Protein AF-A0A9W5U1X2-F1 (afdb_monomer_lite)

pLDDT: mean 86.8, std 11.29, range [55.59, 97.0]

Radius of gyration: 12.63 Å; chains: 1; bounding box: 30×28×34 Å

Secondary structure (DSSP, 8-state):
-EEEEEEEETTTEEEEEEE--SSS-S----PPEEEEETT-HHHHHHHHHTTEEEEEEEEETTEEEEEEEESS---

Organism: NCBI:txid1827502

Foldseek 3Di:
DWFLDWDDDDPPDIDTDDDDDPPDDPDDPPFDKDKDFPVPNVVVRVCSVQQKIWDDWDDDPNTIITIIGRPDGDD

Sequence (75 aa):
MEIVALKEKYGGRLRYIFMKDLQAATSRPDTEEILVKMEDTTGQLAFLKKGYRGIAIEKMDEEWHVRFFLSFPPE

Structure (mmCIF, N/CA/C/O backbone):
data_AF-A0A9W5U1X2-F1
#
_entry.id   AF-A0A9W5U1X2-F1
#
loop_
_atom_site.group_PDB
_atom_site.id
_atom_site.type_symbol
_atom_site.label_atom_id
_atom_site.label_alt_id
_atom_site.label_comp_id
_atom_site.label_asym_id
_atom_site.label_entity_id
_atom_site.label_seq_id
_atom_site.pdbx_PDB_ins_code
_atom_site.Cartn_x
_atom_site.Cartn_y
_atom_site.Cartn_z
_atom_site.occupancy
_atom_site.B_iso_or_equiv
_atom_site.auth_seq_id
_atom_site.auth_comp_id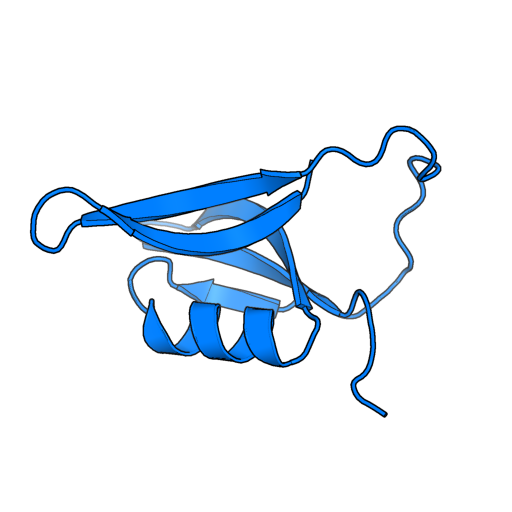
_atom_site.auth_asym_id
_atom_site.auth_atom_id
_atom_site.pdbx_PDB_model_num
ATOM 1 N N . MET A 1 1 ? 13.594 -1.654 0.456 1.00 83.88 1 MET A N 1
ATOM 2 C CA . MET A 1 1 ? 12.563 -2.301 1.297 1.00 83.88 1 MET A CA 1
ATOM 3 C C . MET A 1 1 ? 11.231 -1.844 0.755 1.00 83.88 1 MET A C 1
ATOM 5 O O . MET A 1 1 ? 11.054 -0.643 0.602 1.00 83.88 1 MET A O 1
ATOM 9 N N . GLU A 1 2 ? 10.359 -2.784 0.428 1.00 90.25 2 GLU A N 1
ATOM 10 C CA . GLU A 1 2 ? 9.097 -2.550 -0.270 1.00 90.25 2 GLU A CA 1
ATOM 11 C C . GLU A 1 2 ? 7.974 -3.314 0.419 1.00 90.25 2 GLU A C 1
ATOM 13 O O . GLU A 1 2 ? 8.186 -4.413 0.927 1.00 90.25 2 GLU A O 1
ATOM 18 N N . ILE A 1 3 ? 6.773 -2.757 0.423 1.00 92.88 3 ILE A N 1
ATOM 19 C CA . ILE A 1 3 ? 5.555 -3.410 0.880 1.00 92.88 3 ILE A CA 1
ATOM 20 C C . ILE A 1 3 ? 5.018 -4.237 -0.283 1.00 92.88 3 ILE A C 1
ATOM 22 O O . ILE A 1 3 ? 4.613 -3.695 -1.312 1.00 92.88 3 ILE A O 1
ATOM 26 N N . VAL A 1 4 ? 5.008 -5.557 -0.106 1.00 92.50 4 VAL A N 1
ATOM 27 C CA . VAL A 1 4 ? 4.597 -6.517 -1.144 1.00 92.50 4 VAL A CA 1
ATOM 28 C C . VAL A 1 4 ? 3.222 -7.121 -0.894 1.00 92.50 4 VAL A C 1
ATOM 30 O O . VAL A 1 4 ? 2.621 -7.676 -1.810 1.00 92.50 4 VAL A O 1
ATOM 33 N N . ALA A 1 5 ? 2.725 -7.037 0.341 1.00 92.38 5 ALA A N 1
ATOM 34 C CA . ALA A 1 5 ? 1.410 -7.534 0.710 1.00 92.38 5 ALA A CA 1
ATOM 35 C C . ALA A 1 5 ? 0.882 -6.848 1.974 1.00 92.38 5 ALA A C 1
ATOM 37 O O . ALA A 1 5 ? 1.646 -6.437 2.851 1.00 92.38 5 ALA A O 1
ATOM 38 N N . LEU A 1 6 ? -0.443 -6.833 2.085 1.00 92.38 6 LEU A N 1
ATOM 39 C CA . LEU A 1 6 ? -1.197 -6.489 3.281 1.00 92.38 6 LEU A CA 1
ATOM 40 C C . LEU A 1 6 ? -2.068 -7.705 3.618 1.00 92.38 6 LEU A C 1
ATOM 42 O O . LEU A 1 6 ? -2.781 -8.206 2.752 1.00 92.38 6 LEU A O 1
ATOM 46 N N . LYS A 1 7 ? -1.956 -8.260 4.827 1.00 90.88 7 LYS A N 1
ATOM 47 C CA . LYS A 1 7 ? -2.715 -9.461 5.226 1.00 90.88 7 LYS A CA 1
ATOM 48 C C . LYS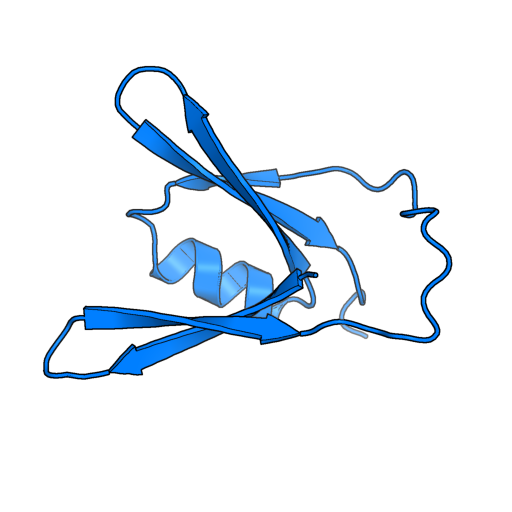 A 1 7 ? -3.393 -9.268 6.566 1.00 90.88 7 LYS A C 1
ATOM 50 O O . LYS A 1 7 ? -2.809 -8.657 7.459 1.00 90.88 7 LYS A O 1
ATOM 55 N N . GLU A 1 8 ? -4.574 -9.853 6.726 1.00 87.56 8 GLU A N 1
ATOM 56 C CA . GLU A 1 8 ? -5.216 -9.914 8.032 1.00 87.56 8 GLU A CA 1
ATOM 57 C C . GLU A 1 8 ? -4.403 -10.767 9.002 1.00 87.56 8 GLU A C 1
ATOM 59 O O . GLU A 1 8 ? -3.872 -11.831 8.671 1.00 87.56 8 GLU A O 1
ATOM 64 N N . LYS A 1 9 ? -4.278 -10.255 10.221 1.00 85.81 9 LYS A N 1
ATOM 65 C CA . LYS A 1 9 ? -3.669 -10.934 11.342 1.00 85.81 9 LYS A CA 1
ATOM 66 C C . LYS A 1 9 ? -4.275 -10.435 12.650 1.00 85.81 9 LYS A C 1
ATOM 68 O O . LYS A 1 9 ? -4.379 -9.240 12.871 1.00 85.81 9 LYS A O 1
ATOM 73 N N . TYR A 1 10 ? -4.550 -11.349 13.577 1.00 82.12 10 TYR A N 1
ATOM 74 C CA . TYR A 1 10 ? -5.021 -11.026 14.932 1.00 82.12 10 TYR A CA 1
ATOM 75 C C . TYR A 1 10 ? -6.403 -10.348 14.993 1.00 82.12 10 TYR A C 1
ATOM 77 O O . TYR A 1 10 ? -6.533 -9.322 15.663 1.00 82.12 10 TYR A O 1
ATOM 85 N N . GLY A 1 11 ? -7.407 -10.931 14.328 1.00 76.44 11 GLY A N 1
ATOM 86 C CA . GLY A 1 11 ? -8.819 -10.554 14.474 1.00 76.44 11 GLY A CA 1
ATOM 87 C C . GLY A 1 11 ? -9.120 -9.132 14.004 1.00 76.44 11 GLY A C 1
ATOM 88 O O . GLY A 1 11 ? -9.384 -8.263 14.828 1.00 76.44 11 GLY A O 1
ATOM 89 N N . GLY A 1 12 ? -9.032 -8.885 12.695 1.00 81.56 12 GLY A N 1
ATOM 90 C CA . GLY A 1 12 ? -9.349 -7.588 12.088 1.00 81.56 12 GLY A CA 1
ATOM 91 C C . GLY A 1 12 ? -8.195 -6.586 11.990 1.00 81.56 12 GLY A C 1
ATOM 92 O O . GLY A 1 12 ? -8.362 -5.528 11.391 1.00 81.56 12 GLY A O 1
ATOM 93 N N . ARG A 1 13 ? -7.002 -6.888 12.525 1.00 83.25 13 ARG A N 1
ATOM 94 C CA . ARG A 1 13 ? -5.805 -6.061 12.284 1.00 83.25 13 ARG A CA 1
ATOM 95 C C . ARG A 1 13 ? -5.101 -6.498 11.007 1.00 83.25 13 ARG A C 1
ATOM 97 O O . ARG A 1 13 ? -5.109 -7.671 10.649 1.00 83.25 13 ARG A O 1
ATOM 104 N N . LEU A 1 14 ? -4.453 -5.562 10.325 1.00 88.75 14 LEU A N 1
ATOM 105 C CA . LEU A 1 14 ? -3.682 -5.855 9.121 1.00 88.75 14 LEU A CA 1
ATOM 106 C C . LEU A 1 14 ? -2.182 -5.772 9.403 1.00 88.75 14 LEU A C 1
ATOM 108 O O . LEU A 1 14 ? -1.717 -5.002 10.244 1.00 88.75 14 LEU A O 1
ATOM 112 N N . ARG A 1 15 ? -1.411 -6.590 8.690 1.00 92.06 15 ARG A N 1
ATOM 113 C CA . ARG A 1 15 ? 0.048 -6.624 8.737 1.00 92.06 15 ARG A CA 1
ATOM 114 C C . ARG A 1 15 ? 0.613 -6.383 7.345 1.00 92.06 15 ARG A C 1
ATOM 116 O O . ARG A 1 15 ? 0.346 -7.163 6.430 1.00 92.06 15 ARG A O 1
ATOM 123 N N . TYR A 1 16 ? 1.472 -5.374 7.236 1.00 94.31 16 TYR A N 1
ATOM 124 C CA . TYR A 1 16 ? 2.344 -5.208 6.079 1.00 94.31 16 TYR A CA 1
ATOM 125 C C . TYR A 1 16 ? 3.426 -6.285 6.050 1.00 94.31 16 TYR A C 1
ATOM 127 O O . TYR A 1 16 ? 4.033 -6.614 7.074 1.00 94.31 16 TYR A O 1
ATOM 135 N N . ILE A 1 17 ? 3.676 -6.817 4.860 1.00 92.69 17 ILE A N 1
ATOM 136 C CA . ILE A 1 17 ? 4.807 -7.694 4.578 1.00 92.69 17 ILE A CA 1
ATOM 137 C C . ILE A 1 17 ? 5.814 -6.888 3.769 1.00 92.69 17 ILE A C 1
ATOM 139 O O . ILE A 1 17 ? 5.503 -6.439 2.664 1.00 92.69 17 ILE A O 1
ATOM 143 N N . PHE A 1 18 ? 7.009 -6.723 4.334 1.00 92.12 18 PHE A N 1
ATOM 144 C CA . PHE A 1 18 ? 8.115 -6.027 3.693 1.00 92.12 18 PHE A CA 1
ATOM 145 C C . PHE A 1 18 ? 9.058 -7.025 3.023 1.00 92.12 18 PHE A C 1
ATOM 147 O O . PHE A 1 18 ? 9.436 -8.027 3.630 1.00 92.12 18 PHE A O 1
ATOM 154 N N . MET A 1 19 ? 9.463 -6.732 1.793 1.00 89.62 19 MET A N 1
ATOM 155 C CA . MET A 1 19 ? 10.509 -7.441 1.069 1.00 89.62 19 MET A CA 1
ATOM 156 C C . MET A 1 19 ? 11.697 -6.502 0.869 1.00 89.62 19 MET A C 1
ATOM 158 O O . MET A 1 19 ? 11.546 -5.323 0.542 1.00 89.62 19 MET A O 1
ATOM 162 N N . LYS A 1 20 ? 12.903 -7.020 1.075 1.00 85.31 20 LYS A N 1
ATOM 163 C CA . LYS A 1 20 ? 14.133 -6.350 0.670 1.00 85.31 20 LYS A CA 1
ATOM 164 C C . LYS A 1 20 ? 14.728 -7.155 -0.468 1.00 85.31 20 LYS A C 1
ATOM 166 O O . LYS A 1 20 ? 15.205 -8.260 -0.235 1.00 85.31 20 LYS A O 1
ATOM 171 N N . ASP A 1 21 ? 14.691 -6.596 -1.667 1.00 81.69 21 ASP A N 1
ATOM 172 C CA . ASP A 1 21 ? 15.512 -7.104 -2.751 1.00 81.69 21 ASP A CA 1
ATOM 173 C C . ASP A 1 21 ? 16.979 -6.730 -2.468 1.00 81.69 21 ASP A C 1
ATOM 175 O O . ASP A 1 21 ? 17.285 -5.584 -2.128 1.00 81.69 21 ASP A O 1
ATOM 179 N N . LEU A 1 22 ? 17.862 -7.729 -2.497 1.00 81.19 22 LEU A N 1
ATOM 180 C CA . LEU A 1 22 ? 19.302 -7.569 -2.275 1.00 81.19 22 LEU A CA 1
ATOM 181 C C . LEU A 1 22 ? 20.060 -7.296 -3.579 1.00 81.19 22 LEU A C 1
ATOM 183 O O . LEU A 1 22 ? 21.212 -6.875 -3.520 1.00 81.19 22 LEU A O 1
ATOM 187 N N . GLN A 1 23 ? 19.432 -7.562 -4.726 1.00 77.25 23 GLN A N 1
ATOM 188 C CA . GLN A 1 23 ? 20.004 -7.393 -6.060 1.00 77.25 23 GLN A CA 1
ATOM 189 C C . GLN A 1 23 ? 19.510 -6.122 -6.753 1.00 77.25 23 GLN A C 1
ATOM 191 O O . GLN A 1 23 ? 20.185 -5.625 -7.651 1.00 77.25 23 GLN A O 1
ATOM 196 N N . ALA A 1 24 ? 18.365 -5.578 -6.332 1.00 68.88 24 ALA A N 1
ATOM 197 C CA . ALA A 1 24 ? 17.888 -4.293 -6.821 1.00 68.88 24 ALA A CA 1
ATOM 198 C C . ALA A 1 24 ? 18.941 -3.204 -6.563 1.00 68.88 24 ALA A C 1
ATOM 200 O O . ALA A 1 24 ? 19.262 -2.880 -5.414 1.00 68.88 24 ALA A O 1
ATOM 201 N N . ALA A 1 25 ? 19.466 -2.621 -7.643 1.00 61.12 25 ALA A N 1
ATOM 202 C CA . ALA A 1 25 ? 20.214 -1.379 -7.559 1.00 61.12 25 ALA A CA 1
ATOM 203 C C . ALA A 1 25 ? 19.324 -0.321 -6.888 1.00 61.12 25 ALA A C 1
ATOM 205 O O . ALA A 1 25 ? 18.122 -0.257 -7.132 1.00 61.12 25 ALA A O 1
ATOM 206 N N . THR A 1 26 ? 19.910 0.529 -6.046 1.00 58.50 26 THR A N 1
ATOM 207 C CA . THR A 1 26 ? 19.191 1.579 -5.300 1.00 58.50 26 THR A CA 1
ATOM 208 C C . THR A 1 26 ? 18.434 2.566 -6.210 1.00 58.50 26 THR A C 1
ATOM 210 O O . THR A 1 26 ? 17.631 3.358 -5.720 1.00 58.50 26 THR A O 1
ATOM 213 N N . SER A 1 27 ? 18.669 2.534 -7.526 1.00 55.59 27 SER A N 1
ATOM 214 C CA . SER A 1 27 ? 17.951 3.326 -8.521 1.00 55.59 27 SER A CA 1
ATOM 215 C C . SER A 1 27 ? 16.549 2.767 -8.757 1.00 55.59 27 SER A C 1
ATOM 217 O O . SER A 1 27 ? 16.371 1.741 -9.418 1.00 55.59 27 SER A O 1
ATOM 219 N N . ARG A 1 28 ? 15.549 3.472 -8.234 1.00 65.00 28 ARG A N 1
ATOM 220 C CA . ARG A 1 28 ? 14.150 3.256 -8.604 1.00 65.00 28 ARG A CA 1
ATOM 221 C C . ARG A 1 28 ? 13.904 3.824 -10.006 1.00 65.00 28 ARG A C 1
ATOM 223 O O . ARG A 1 28 ? 14.484 4.862 -10.326 1.00 65.00 28 ARG A O 1
ATOM 230 N N . PRO A 1 29 ? 13.081 3.164 -10.835 1.00 64.06 29 PRO A N 1
ATOM 231 C CA . PRO A 1 29 ? 12.623 3.758 -12.082 1.00 64.06 29 PRO A CA 1
ATOM 232 C C . PRO A 1 29 ? 11.838 5.042 -11.785 1.00 64.06 29 PRO A C 1
ATOM 234 O O . PRO A 1 29 ? 11.161 5.128 -10.759 1.00 64.06 29 PRO A O 1
ATOM 237 N N . ASP A 1 30 ? 11.950 6.026 -12.677 1.00 65.94 30 ASP A N 1
ATOM 238 C CA . ASP A 1 30 ? 11.234 7.307 -12.620 1.00 65.94 30 ASP A CA 1
ATOM 239 C C . ASP A 1 30 ? 9.763 7.093 -13.024 1.00 65.94 30 ASP A C 1
ATOM 241 O O . ASP A 1 30 ? 9.294 7.506 -14.083 1.00 65.94 30 ASP A O 1
ATOM 245 N N . THR A 1 31 ? 9.070 6.286 -12.224 1.00 73.94 31 THR A N 1
ATOM 246 C CA . THR A 1 31 ? 7.683 5.878 -12.432 1.00 73.94 31 THR A CA 1
ATOM 247 C C . THR A 1 31 ? 6.774 6.750 -11.580 1.00 73.94 31 THR A C 1
ATOM 249 O O . THR A 1 31 ? 7.108 7.079 -10.444 1.00 73.94 31 THR A O 1
ATOM 252 N N . GLU A 1 32 ? 5.594 7.073 -12.106 1.00 83.44 32 GLU A N 1
ATOM 253 C CA . GLU A 1 32 ? 4.567 7.815 -11.380 1.00 83.44 32 GLU A CA 1
ATOM 254 C C . GLU A 1 32 ? 4.224 7.144 -10.035 1.00 83.44 32 GLU A C 1
ATOM 256 O O . GLU A 1 32 ? 3.936 5.942 -9.958 1.00 83.44 32 GLU A O 1
ATOM 261 N N . GLU A 1 33 ? 4.282 7.939 -8.965 1.00 90.81 33 GLU A N 1
ATOM 262 C CA . GLU A 1 33 ? 3.986 7.508 -7.602 1.00 90.81 33 GLU A CA 1
ATOM 263 C C . GLU A 1 33 ? 2.535 7.845 -7.237 1.00 90.81 33 GLU A C 1
ATOM 265 O O . GLU A 1 33 ? 2.030 8.925 -7.538 1.00 90.81 33 GLU A O 1
ATOM 270 N N . ILE A 1 34 ? 1.868 6.926 -6.541 1.00 94.00 34 ILE A N 1
ATOM 271 C CA . ILE A 1 34 ? 0.481 7.079 -6.093 1.00 94.00 34 ILE A CA 1
ATOM 272 C C . ILE A 1 34 ? 0.447 7.064 -4.569 1.00 94.00 34 ILE A C 1
ATOM 274 O O . ILE A 1 34 ? 1.008 6.169 -3.935 1.00 94.00 34 ILE A O 1
ATOM 278 N N . LEU A 1 35 ? -0.257 8.025 -3.975 1.00 95.25 35 LEU A N 1
ATOM 279 C CA . LEU A 1 35 ? -0.526 8.064 -2.542 1.00 95.25 35 LEU A CA 1
ATOM 280 C C . LEU A 1 35 ? -1.896 7.461 -2.256 1.00 95.25 35 LEU A C 1
ATOM 282 O O . LEU A 1 35 ? -2.903 7.872 -2.828 1.00 95.25 35 LEU A O 1
ATOM 286 N N . VAL A 1 36 ? -1.934 6.489 -1.350 1.00 96.31 36 VAL A N 1
ATOM 287 C CA . VAL A 1 36 ? -3.168 5.833 -0.916 1.00 96.31 36 VAL A CA 1
ATOM 288 C C . VAL A 1 36 ? -3.287 5.988 0.586 1.00 96.31 36 VAL A C 1
ATOM 290 O O . VAL A 1 36 ? -2.326 5.726 1.311 1.00 96.31 36 VAL A O 1
ATOM 293 N N . LYS A 1 37 ? -4.461 6.392 1.074 1.00 96.56 37 LYS A N 1
ATOM 294 C CA . LYS A 1 37 ? -4.706 6.476 2.514 1.00 96.56 37 LYS A CA 1
ATOM 295 C C . LYS A 1 37 ? -4.458 5.124 3.178 1.00 96.56 37 LYS A C 1
ATOM 297 O O . LYS A 1 37 ? -4.906 4.080 2.703 1.00 96.56 37 LYS A O 1
ATOM 302 N N . MET A 1 38 ? -3.782 5.141 4.319 1.00 94.75 38 MET A N 1
ATOM 303 C CA . MET A 1 38 ? -3.488 3.939 5.094 1.00 94.75 38 MET A CA 1
ATOM 304 C C . MET A 1 38 ? -4.768 3.254 5.607 1.00 94.75 38 MET A C 1
ATOM 306 O O . MET A 1 38 ? -4.784 2.034 5.768 1.00 94.75 38 MET A O 1
ATOM 310 N N . GLU A 1 39 ? -5.837 4.022 5.829 1.00 94.19 39 GLU A N 1
ATOM 311 C CA . GLU A 1 39 ? -7.175 3.514 6.166 1.00 94.19 39 GLU A CA 1
ATOM 312 C C . GLU A 1 39 ? -7.889 2.833 4.987 1.00 94.19 39 GLU A C 1
ATOM 314 O O . GLU A 1 39 ? -8.702 1.932 5.205 1.00 94.19 39 GLU A O 1
ATOM 319 N N . ASP A 1 40 ? -7.552 3.186 3.740 1.00 95.38 40 ASP A N 1
ATOM 320 C CA . ASP A 1 40 ? -8.105 2.545 2.546 1.00 95.38 40 ASP A CA 1
ATOM 321 C C . ASP A 1 40 ? -7.371 1.233 2.249 1.00 95.38 40 ASP A C 1
ATOM 323 O O . ASP A 1 40 ? -6.538 1.091 1.350 1.00 95.38 40 ASP A O 1
ATOM 327 N N . THR A 1 41 ? -7.677 0.240 3.073 1.00 93.75 41 THR A N 1
ATOM 328 C CA . THR A 1 41 ? -7.070 -1.090 2.996 1.00 93.75 41 THR A CA 1
ATOM 329 C C . THR A 1 41 ? -7.461 -1.825 1.711 1.00 93.75 41 THR A C 1
ATOM 331 O O . THR A 1 41 ? -6.648 -2.565 1.151 1.00 93.75 41 THR A O 1
ATOM 334 N N . THR A 1 42 ? -8.670 -1.581 1.197 1.00 94.31 42 THR A N 1
ATOM 335 C CA . THR A 1 42 ? -9.163 -2.153 -0.063 1.00 94.31 42 THR A CA 1
ATOM 336 C C . THR A 1 42 ? -8.405 -1.580 -1.257 1.00 94.31 42 THR A C 1
ATOM 338 O O . THR A 1 42 ? -7.948 -2.350 -2.106 1.00 94.31 42 THR A O 1
ATOM 341 N N . GLY A 1 43 ? -8.210 -0.260 -1.306 1.00 95.56 43 GLY A N 1
ATOM 342 C CA . GLY A 1 43 ? -7.425 0.409 -2.341 1.00 95.56 43 GLY A CA 1
ATOM 343 C C . GLY A 1 43 ? -5.976 -0.064 -2.349 1.00 95.56 43 GLY A C 1
ATOM 344 O O . GLY A 1 43 ? -5.462 -0.476 -3.390 1.00 95.56 43 GLY A O 1
ATOM 345 N N . GLN A 1 44 ? -5.339 -0.133 -1.178 1.00 95.81 44 GLN A N 1
ATOM 346 C CA . GLN A 1 44 ? -3.977 -0.663 -1.056 1.00 95.81 44 GLN A CA 1
ATOM 347 C C . GLN A 1 44 ? -3.860 -2.105 -1.565 1.00 95.81 44 GLN A C 1
ATOM 349 O O . GLN A 1 44 ? -2.947 -2.427 -2.327 1.00 95.81 44 GLN A O 1
ATOM 354 N N . LEU A 1 45 ? -4.796 -2.985 -1.188 1.00 94.00 45 LEU A N 1
ATOM 355 C CA . LEU A 1 45 ? -4.831 -4.363 -1.683 1.00 94.00 45 LEU A CA 1
ATOM 356 C C . LEU A 1 45 ? -5.026 -4.429 -3.200 1.00 94.00 45 LEU A C 1
ATOM 358 O O . LEU A 1 45 ? -4.429 -5.289 -3.848 1.00 94.00 45 LEU A O 1
ATOM 362 N N . ALA A 1 46 ? -5.842 -3.544 -3.774 1.00 94.81 46 ALA A N 1
ATOM 363 C CA . ALA A 1 46 ? -6.050 -3.478 -5.214 1.00 94.81 46 ALA A CA 1
ATOM 364 C C . ALA A 1 46 ? -4.764 -3.083 -5.955 1.00 94.81 46 ALA A C 1
ATOM 366 O O . ALA A 1 46 ? -4.410 -3.741 -6.932 1.00 94.81 46 ALA A O 1
ATOM 367 N N . PHE A 1 47 ? -4.027 -2.078 -5.475 1.00 94.25 47 PHE A N 1
ATOM 368 C CA . PHE A 1 47 ? -2.740 -1.688 -6.061 1.00 94.25 47 PHE A CA 1
ATOM 369 C C . PHE A 1 47 ? -1.700 -2.807 -5.963 1.00 94.25 47 PHE A C 1
ATOM 371 O O . PHE A 1 47 ? -1.081 -3.159 -6.967 1.00 94.25 47 PHE A O 1
ATOM 378 N N . LEU A 1 48 ? -1.577 -3.448 -4.797 1.00 93.00 48 LEU A N 1
ATOM 379 C CA . LEU A 1 48 ? -0.682 -4.595 -4.611 1.00 93.00 48 LEU A CA 1
ATOM 380 C C . LEU A 1 48 ? -0.992 -5.745 -5.587 1.00 93.00 48 LEU A C 1
ATOM 382 O O . LEU A 1 48 ? -0.075 -6.370 -6.114 1.00 93.00 48 LEU A O 1
ATOM 386 N N . LYS A 1 49 ? -2.277 -6.011 -5.864 1.00 92.19 49 LYS A N 1
ATOM 387 C CA . LYS A 1 49 ? -2.705 -7.022 -6.852 1.00 92.19 49 LYS A CA 1
ATOM 388 C C . LYS A 1 49 ? -2.420 -6.612 -8.297 1.00 92.19 49 LYS A C 1
ATOM 390 O O . LYS A 1 49 ? -2.181 -7.484 -9.121 1.00 92.19 49 LYS A O 1
ATOM 395 N N . LYS A 1 50 ? -2.425 -5.312 -8.597 1.00 92.00 50 LYS A N 1
ATOM 396 C CA . LYS A 1 50 ? -2.088 -4.742 -9.913 1.00 92.00 50 LYS A CA 1
ATOM 397 C C . LYS A 1 50 ? -0.575 -4.634 -10.162 1.00 92.00 50 LYS A C 1
ATOM 399 O O . LYS A 1 50 ? -0.175 -3.981 -11.112 1.00 92.00 50 LYS A O 1
ATOM 404 N N . GLY A 1 51 ? 0.260 -5.220 -9.300 1.00 90.19 51 GLY A N 1
ATOM 405 C CA . GLY A 1 51 ? 1.717 -5.210 -9.463 1.00 90.19 51 GLY A CA 1
ATOM 406 C C . GLY A 1 51 ? 2.413 -3.946 -8.947 1.00 90.19 51 GLY A C 1
ATOM 407 O O . GLY A 1 51 ? 3.610 -3.758 -9.180 1.00 90.19 51 GLY A O 1
ATOM 408 N N . TYR A 1 52 ? 1.702 -3.096 -8.201 1.00 93.25 52 TYR A N 1
ATOM 409 C CA . TYR A 1 52 ? 2.326 -1.993 -7.475 1.00 93.25 52 TYR A CA 1
ATOM 410 C C . TYR A 1 52 ? 3.013 -2.488 -6.202 1.00 93.25 52 TYR A C 1
ATOM 412 O O . TYR A 1 52 ? 2.636 -3.499 -5.600 1.00 93.25 52 TYR A O 1
ATOM 420 N N . ARG A 1 53 ? 4.009 -1.728 -5.752 1.00 92.50 53 ARG A N 1
ATOM 421 C CA . ARG A 1 53 ? 4.738 -1.955 -4.501 1.00 92.50 53 ARG A CA 1
ATOM 422 C C . ARG A 1 53 ? 4.719 -0.698 -3.657 1.00 92.50 53 ARG A C 1
ATOM 424 O O . ARG A 1 53 ? 4.918 0.395 -4.178 1.00 92.50 53 ARG A O 1
ATOM 431 N N . GLY A 1 54 ? 4.485 -0.855 -2.356 1.00 93.38 54 GLY A N 1
ATOM 432 C CA . GLY A 1 54 ? 4.569 0.271 -1.429 1.00 93.38 54 GLY A CA 1
ATOM 433 C C . GLY A 1 54 ? 6.027 0.573 -1.085 1.00 93.38 54 GLY A C 1
ATOM 434 O O . GLY A 1 54 ? 6.809 -0.347 -0.866 1.00 93.38 54 GLY A O 1
ATOM 435 N N . ILE A 1 55 ? 6.416 1.839 -1.023 1.00 92.06 55 ILE A N 1
ATOM 436 C CA . ILE A 1 55 ? 7.819 2.260 -0.846 1.00 92.06 55 ILE A CA 1
ATOM 437 C C . ILE A 1 55 ? 8.047 3.190 0.332 1.00 92.06 55 ILE A C 1
ATOM 439 O O . ILE A 1 55 ? 9.184 3.313 0.793 1.00 92.06 55 ILE A O 1
ATOM 443 N N . ALA A 1 56 ? 6.987 3.823 0.820 1.00 92.62 56 ALA A N 1
ATOM 444 C CA . ALA A 1 56 ? 7.017 4.680 1.987 1.00 92.62 56 ALA A CA 1
ATOM 445 C C . ALA A 1 56 ? 5.659 4.647 2.688 1.00 92.62 56 ALA A C 1
ATOM 447 O O . ALA A 1 56 ? 4.625 4.427 2.056 1.00 92.62 56 ALA A O 1
ATOM 448 N N . ILE A 1 57 ? 5.692 4.867 3.997 1.00 94.38 57 ILE A N 1
ATOM 449 C CA . ILE A 1 57 ? 4.525 5.221 4.796 1.00 94.38 57 ILE A CA 1
ATOM 450 C C . ILE A 1 57 ? 4.847 6.591 5.371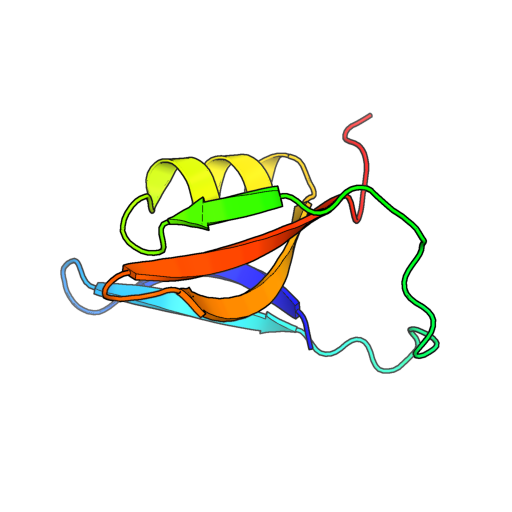 1.00 94.38 57 ILE A C 1
ATOM 452 O O . ILE A 1 57 ? 5.854 6.742 6.064 1.00 94.38 57 ILE A O 1
ATOM 456 N N . GLU A 1 58 ? 4.030 7.581 5.054 1.00 95.00 58 GLU A N 1
ATOM 457 C CA . GLU A 1 58 ? 4.260 8.969 5.429 1.00 95.00 58 GLU A CA 1
ATOM 458 C C . GLU A 1 58 ? 3.016 9.563 6.074 1.00 95.00 58 GLU A C 1
ATOM 460 O O . GLU A 1 58 ? 1.885 9.196 5.750 1.00 95.00 58 GLU A O 1
ATOM 465 N N . LYS A 1 59 ? 3.237 10.453 7.039 1.00 96.06 59 LYS A N 1
ATOM 466 C CA . LYS A 1 59 ? 2.165 11.210 7.671 1.00 96.06 59 LYS A CA 1
ATOM 467 C C . LYS A 1 59 ? 2.061 12.552 6.960 1.00 96.06 59 LYS A C 1
ATOM 469 O O . LYS A 1 59 ? 3.033 13.303 6.940 1.00 96.06 59 LYS A O 1
ATOM 474 N N . MET A 1 60 ? 0.896 12.824 6.391 1.00 93.62 60 MET A N 1
ATOM 475 C CA . MET A 1 60 ? 0.553 14.085 5.745 1.00 93.62 60 MET A CA 1
ATOM 476 C C . MET A 1 60 ? -0.574 14.698 6.568 1.00 93.62 60 MET A C 1
ATOM 478 O O . MET A 1 60 ? -1.649 14.112 6.675 1.00 93.62 60 MET A O 1
ATOM 482 N N . ASP A 1 61 ? -0.286 15.818 7.228 1.00 91.50 61 ASP A N 1
ATOM 483 C CA . ASP A 1 61 ? -1.161 16.432 8.230 1.00 91.50 61 ASP A CA 1
ATOM 484 C C . ASP A 1 61 ? -1.547 15.448 9.352 1.00 91.50 61 ASP A C 1
ATOM 486 O O . ASP A 1 61 ? -0.699 15.042 10.155 1.00 91.50 61 ASP A O 1
ATOM 490 N N . GLU A 1 62 ? -2.815 15.041 9.415 1.00 94.00 62 GLU A N 1
ATOM 491 C CA . GLU A 1 62 ? -3.345 14.086 10.395 1.00 94.00 62 GLU A CA 1
ATOM 492 C C . GLU A 1 62 ? -3.543 12.677 9.819 1.00 94.00 62 GLU A C 1
ATOM 494 O O . GLU A 1 62 ? -3.872 11.746 10.557 1.00 94.00 62 GLU A O 1
ATOM 499 N N . GLU A 1 63 ? -3.274 12.488 8.528 1.00 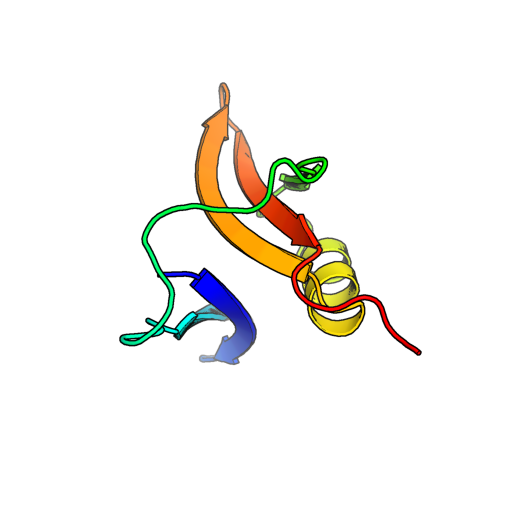96.06 63 GLU A N 1
ATOM 500 C CA . GLU A 1 63 ? -3.557 11.253 7.809 1.00 96.06 63 GLU A CA 1
ATOM 501 C C . GLU A 1 63 ? -2.278 10.494 7.451 1.00 96.06 63 GLU A C 1
ATOM 503 O O . GLU A 1 63 ? -1.270 11.048 7.006 1.00 96.06 63 GLU A O 1
ATOM 508 N N . TRP A 1 64 ? -2.325 9.175 7.613 1.00 96.44 64 TRP A N 1
ATOM 509 C CA . TRP A 1 64 ? -1.258 8.298 7.151 1.00 96.44 64 TRP A CA 1
ATOM 510 C C . TRP A 1 64 ? -1.526 7.866 5.720 1.00 96.44 64 TRP A C 1
ATOM 512 O O . TRP A 1 64 ? -2.622 7.410 5.400 1.00 96.44 64 TRP A O 1
ATOM 522 N N . HIS A 1 65 ? -0.502 7.954 4.886 1.00 97.00 65 HIS A N 1
ATOM 523 C CA . HIS A 1 65 ? -0.533 7.550 3.493 1.00 97.00 65 HIS A CA 1
ATOM 524 C C . HIS A 1 65 ? 0.562 6.526 3.222 1.00 97.00 65 HIS A C 1
ATOM 526 O O . HIS A 1 65 ? 1.637 6.548 3.824 1.00 97.00 65 HIS A O 1
ATOM 532 N N . VAL A 1 66 ? 0.276 5.610 2.307 1.00 96.12 66 VAL A N 1
ATOM 533 C CA . VAL A 1 66 ? 1.235 4.657 1.766 1.00 96.12 66 VAL A CA 1
ATOM 534 C C . VAL A 1 66 ? 1.481 5.029 0.315 1.00 96.12 66 VAL A C 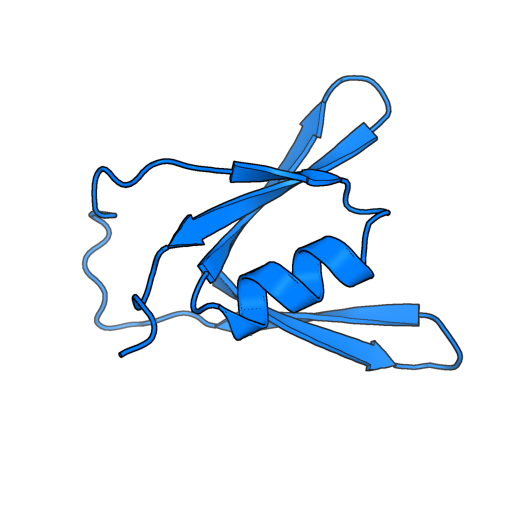1
ATOM 536 O O . VAL A 1 66 ? 0.546 5.145 -0.478 1.00 96.12 66 VAL A O 1
ATOM 539 N N . ARG A 1 67 ? 2.751 5.215 -0.023 1.00 95.19 67 ARG A N 1
ATOM 540 C CA . ARG A 1 67 ? 3.195 5.567 -1.366 1.00 95.19 67 ARG A CA 1
ATOM 541 C C . ARG A 1 67 ? 3.482 4.309 -2.162 1.00 95.19 67 ARG A C 1
ATOM 543 O O . ARG A 1 67 ? 4.250 3.465 -1.699 1.00 95.19 67 ARG A O 1
ATOM 550 N N . PHE A 1 68 ? 2.903 4.204 -3.349 1.00 93.75 68 PHE A N 1
ATOM 551 C CA . PHE A 1 68 ? 3.061 3.085 -4.267 1.00 93.75 68 PHE A CA 1
ATOM 552 C C . PHE A 1 68 ? 3.714 3.523 -5.571 1.00 93.75 68 PHE A C 1
ATOM 554 O O . PHE A 1 68 ? 3.461 4.620 -6.050 1.00 93.75 68 PHE A O 1
ATOM 561 N N . PHE A 1 69 ? 4.480 2.625 -6.178 1.00 91.25 69 PHE A N 1
ATOM 562 C CA . PHE A 1 69 ? 4.929 2.744 -7.565 1.00 91.25 69 PHE A CA 1
ATOM 563 C C . PHE A 1 69 ? 4.611 1.446 -8.310 1.00 91.25 69 PHE A C 1
ATOM 565 O O . PHE A 1 69 ? 4.508 0.378 -7.692 1.00 91.25 69 PHE A O 1
ATOM 572 N N . LEU A 1 70 ? 4.431 1.525 -9.628 1.00 89.62 70 LEU A N 1
ATOM 573 C CA . LEU A 1 70 ? 4.232 0.333 -10.448 1.00 89.62 70 LEU A CA 1
ATOM 574 C C . LEU A 1 70 ? 5.568 -0.403 -10.599 1.00 89.62 70 LEU A C 1
ATOM 576 O O . LEU A 1 70 ? 6.511 0.132 -11.177 1.00 89.62 70 LEU A O 1
ATOM 580 N N . SER A 1 71 ? 5.644 -1.625 -10.071 1.00 82.06 71 SER A N 1
ATOM 581 C CA . SER A 1 71 ? 6.861 -2.442 -10.113 1.00 82.06 71 SER A CA 1
ATOM 582 C C . SER A 1 71 ? 6.812 -3.487 -11.224 1.00 82.06 71 SER A C 1
ATOM 584 O O . SER A 1 71 ? 7.837 -3.756 -11.840 1.00 82.06 71 SER A O 1
ATOM 586 N N . PHE A 1 72 ? 5.630 -4.045 -11.496 1.00 76.94 72 PHE A N 1
ATOM 587 C CA . PHE A 1 72 ? 5.393 -4.980 -12.592 1.00 76.94 72 PHE A CA 1
ATOM 588 C C . PHE A 1 72 ? 4.052 -4.622 -13.243 1.00 76.94 72 PHE A C 1
ATOM 590 O O . PHE A 1 72 ? 3.027 -4.761 -12.574 1.00 76.94 72 PHE A O 1
ATOM 597 N N . PRO A 1 73 ? 4.011 -4.129 -14.494 1.00 62.50 73 PRO A N 1
ATOM 598 C CA . PRO A 1 73 ? 2.743 -4.001 -15.199 1.00 62.50 73 PRO A CA 1
ATOM 599 C C . PRO A 1 73 ? 2.109 -5.398 -15.330 1.00 62.50 73 PRO A C 1
ATOM 601 O O . PRO A 1 73 ? 2.827 -6.347 -15.649 1.00 62.50 73 PRO A O 1
ATOM 604 N N . PRO A 1 74 ? 0.806 -5.566 -15.042 1.00 58.12 74 PRO A N 1
ATOM 605 C CA . PRO A 1 74 ? 0.122 -6.808 -15.376 1.00 58.12 74 PRO A CA 1
ATOM 606 C C . PRO A 1 74 ? 0.147 -6.984 -16.902 1.00 58.12 74 PRO A C 1
ATOM 608 O O . PRO A 1 74 ? -0.077 -6.007 -17.619 1.00 58.12 74 PRO A O 1
ATOM 611 N N . GLU A 1 75 ? 0.472 -8.197 -17.365 1.00 56.19 75 GLU A N 1
ATOM 612 C CA . GLU A 1 75 ? 0.380 -8.592 -18.784 1.00 56.19 75 GLU A CA 1
ATOM 613 C C . GLU A 1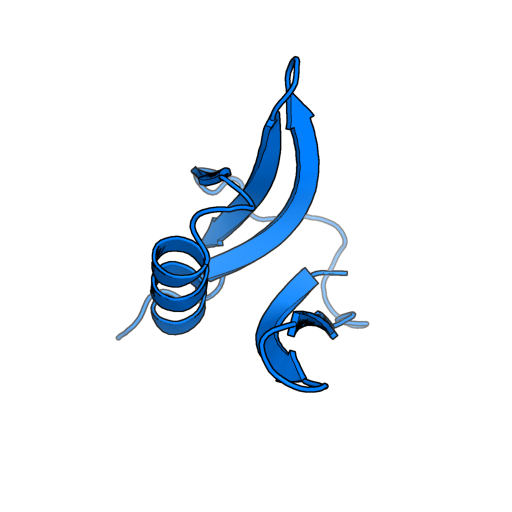 75 ? -1.037 -8.412 -19.348 1.00 56.19 75 GLU A C 1
ATOM 615 O O . GLU A 1 75 ? -2.016 -8.651 -18.596 1.00 56.19 75 GLU A O 1
#